Protein AF-A0A8T7BMP0-F1 (afdb_monomer_lite)

Foldseek 3Di:
DPPPPDPPDPDDPVPDDDDPVNVVVVVVVVVVVVVVVVVVVVVQCVVLVVVDDVSNVVVVVVVD

Secondary structure (DSSP, 8-state):
-----PPPP---TTTS---HHHHHHHHHHHHHHHHHHHHHHHHHHHHHHHTHHHHHHHHHHHH-

Radius of gyration: 23.21 Å; chains: 1; bounding box: 49×38×51 Å

pLDDT: mean 89.61, std 11.47, range [49.28, 98.56]

Sequence (64 aa):
MNTSSRPPTSPHLQIYRLPLTALLSITHRITGVFLSIGALLLVAVLAALAGGAESYAPFQAFLQ

Structure (mmCIF, N/CA/C/O backbone):
data_AF-A0A8T7BMP0-F1
#
_entry.id   AF-A0A8T7BMP0-F1
#
loop_
_atom_site.group_PDB
_atom_site.id
_atom_site.type_symbol
_atom_site.label_atom_id
_atom_site.label_alt_id
_atom_site.label_comp_id
_atom_site.label_asym_id
_atom_site.label_entity_id
_atom_site.label_seq_id
_atom_site.pdbx_PDB_ins_code
_atom_site.Cartn_x
_atom_site.Cartn_y
_atom_site.Cartn_z
_atom_site.occupancy
_atom_site.B_iso_or_equiv
_atom_site.auth_seq_id
_atom_site.auth_comp_id
_atom_site.auth_asym_id
_atom_site.auth_atom_id
_atom_site.pdbx_PDB_model_num
ATOM 1 N N . MET A 1 1 ? 29.775 -31.937 -27.328 1.00 49.28 1 MET A N 1
ATOM 2 C CA . MET A 1 1 ? 29.949 -30.471 -27.413 1.00 49.28 1 MET A CA 1
ATOM 3 C C . MET A 1 1 ? 28.656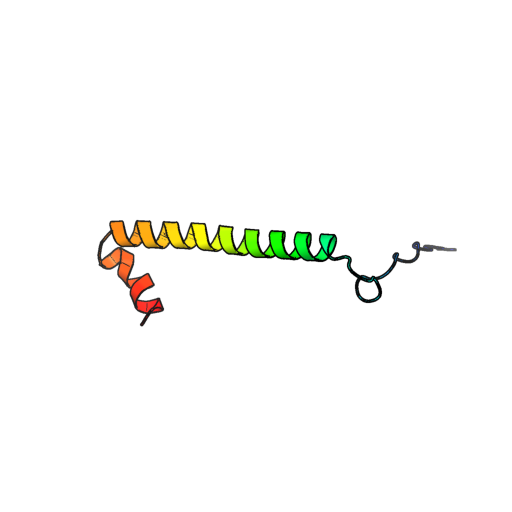 -29.836 -26.908 1.00 49.28 1 MET A C 1
ATOM 5 O O . MET A 1 1 ? 27.698 -29.763 -27.662 1.00 49.28 1 MET A O 1
ATOM 9 N N . ASN A 1 2 ? 28.565 -29.487 -25.620 1.00 54.59 2 ASN A N 1
ATOM 10 C CA . ASN A 1 2 ? 27.339 -28.911 -25.048 1.00 54.59 2 ASN A CA 1
ATOM 11 C C . ASN A 1 2 ? 27.314 -27.402 -25.323 1.00 54.59 2 ASN A C 1
ATOM 13 O O . ASN A 1 2 ? 27.718 -26.606 -24.479 1.00 54.59 2 ASN A O 1
ATOM 17 N N . THR A 1 3 ? 26.883 -26.998 -26.516 1.00 58.38 3 THR A N 1
ATOM 18 C CA . THR A 1 3 ? 26.730 -25.581 -26.871 1.00 58.38 3 THR A CA 1
ATOM 19 C C . THR A 1 3 ? 25.355 -25.082 -26.436 1.00 58.38 3 THR A C 1
ATOM 21 O O . THR A 1 3 ? 24.486 -24.805 -27.259 1.00 58.38 3 THR A O 1
ATOM 24 N N . SER A 1 4 ? 25.140 -24.973 -25.125 1.00 64.25 4 SER A N 1
ATOM 25 C CA . SER A 1 4 ? 23.977 -24.272 -24.567 1.00 64.25 4 SER A CA 1
ATOM 26 C C . SER A 1 4 ? 24.177 -22.758 -24.694 1.00 64.25 4 SER A C 1
ATOM 28 O O . SER A 1 4 ? 24.354 -22.050 -23.706 1.00 64.25 4 SER A O 1
ATOM 30 N N . SER A 1 5 ? 24.199 -22.246 -25.924 1.00 70.19 5 SER A N 1
ATOM 31 C CA . SER A 1 5 ? 24.248 -20.814 -26.216 1.00 70.19 5 SER A CA 1
ATOM 32 C C . SER A 1 5 ? 22.867 -20.205 -25.970 1.00 70.19 5 SER A C 1
ATOM 34 O O . SER A 1 5 ? 22.028 -20.150 -26.869 1.00 70.19 5 SER A O 1
ATOM 36 N N . ARG A 1 6 ? 22.598 -19.796 -24.723 1.00 73.62 6 ARG A N 1
ATOM 37 C CA . ARG A 1 6 ? 21.382 -19.051 -24.373 1.00 73.62 6 ARG A CA 1
ATOM 38 C C . ARG A 1 6 ? 21.435 -17.681 -25.069 1.00 73.62 6 ARG A C 1
ATOM 40 O O . ARG A 1 6 ? 22.476 -17.029 -24.984 1.00 73.62 6 ARG A O 1
ATOM 47 N N . PRO A 1 7 ? 20.361 -17.231 -25.744 1.00 76.94 7 PRO A N 1
ATOM 48 C CA . PRO A 1 7 ? 20.330 -15.905 -26.350 1.00 76.94 7 PRO A CA 1
ATOM 49 C C . PRO A 1 7 ? 20.655 -14.829 -25.30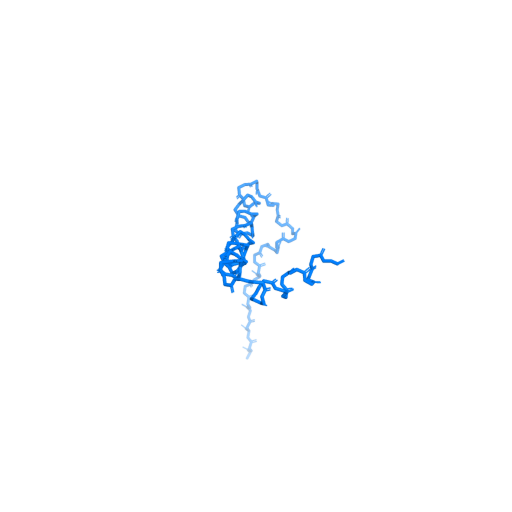7 1.00 76.94 7 PRO A C 1
ATOM 51 O O . PRO A 1 7 ? 20.231 -14.977 -24.152 1.00 76.94 7 PRO A O 1
ATOM 54 N N . PRO A 1 8 ? 21.385 -13.761 -25.679 1.00 75.81 8 PRO A N 1
ATOM 55 C CA . PRO A 1 8 ? 21.629 -12.654 -24.770 1.00 75.81 8 PRO A CA 1
ATOM 56 C C . PRO A 1 8 ? 20.283 -12.129 -24.282 1.00 75.81 8 PRO A C 1
ATOM 58 O O . PRO A 1 8 ? 19.365 -11.895 -25.071 1.00 75.81 8 PRO A O 1
ATOM 61 N N . THR A 1 9 ? 20.150 -11.968 -22.969 1.00 76.50 9 THR A N 1
ATOM 62 C CA . THR A 1 9 ? 18.986 -11.300 -22.400 1.00 76.50 9 THR A CA 1
ATOM 63 C C . THR A 1 9 ? 18.969 -9.884 -22.962 1.00 76.50 9 THR A C 1
ATOM 65 O O . THR A 1 9 ? 19.915 -9.123 -22.747 1.00 76.50 9 THR A O 1
ATOM 68 N N . SER A 1 10 ? 17.923 -9.571 -23.729 1.00 71.25 10 SER A N 1
ATOM 69 C CA . SER A 1 10 ? 17.593 -8.233 -24.233 1.00 71.25 10 SER A CA 1
ATOM 70 C C . SER A 1 10 ? 17.730 -7.168 -23.131 1.00 71.25 10 SER A C 1
ATOM 72 O O . SER A 1 10 ? 17.743 -7.542 -21.955 1.00 71.25 10 SER A O 1
ATOM 74 N N . PRO A 1 11 ? 17.816 -5.864 -23.471 1.00 81.62 11 PRO A N 1
ATOM 75 C CA . PRO A 1 11 ? 18.344 -4.826 -22.587 1.00 81.62 11 PRO A CA 1
ATOM 76 C C . PRO A 1 11 ? 17.860 -4.970 -21.147 1.00 81.62 11 PRO A C 1
ATOM 78 O O . PRO A 1 11 ? 16.659 -4.987 -20.877 1.00 81.62 11 PRO A O 1
ATOM 81 N N . HIS A 1 12 ? 18.807 -5.096 -20.222 1.00 82.31 12 HIS A N 1
ATOM 82 C CA . HIS A 1 12 ? 18.494 -5.133 -18.804 1.00 82.31 12 HIS A CA 1
ATOM 83 C C . HIS A 1 12 ? 17.866 -3.796 -18.406 1.00 82.31 12 HIS A C 1
ATOM 85 O O . HIS A 1 12 ? 18.271 -2.735 -18.890 1.00 82.31 12 HIS A O 1
ATOM 91 N N . LEU A 1 13 ? 16.867 -3.846 -17.524 1.00 84.38 13 LEU A N 1
ATOM 92 C CA . LEU A 1 13 ? 16.019 -2.693 -17.199 1.00 84.38 13 LEU A CA 1
ATOM 93 C C . LEU A 1 13 ? 16.804 -1.456 -16.734 1.00 84.38 13 LEU A C 1
ATOM 95 O O . LEU A 1 13 ? 16.295 -0.350 -16.853 1.00 84.38 13 L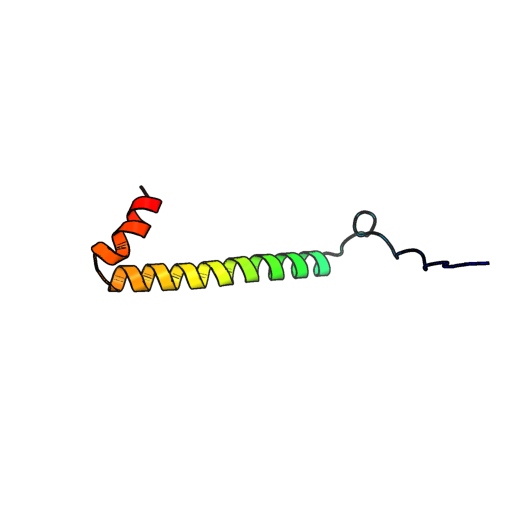EU A O 1
ATOM 99 N N . GLN A 1 14 ? 18.036 -1.631 -16.244 1.00 85.38 14 GLN A N 1
ATOM 100 C CA . GLN A 1 14 ? 18.881 -0.526 -15.789 1.00 85.38 14 GLN A CA 1
ATOM 101 C C . GLN A 1 14 ? 19.441 0.338 -16.938 1.00 85.38 14 GLN A C 1
ATOM 103 O O . GLN A 1 14 ? 19.653 1.526 -16.727 1.00 85.38 14 GLN A O 1
ATOM 108 N N . ILE A 1 15 ? 19.656 -0.211 -18.146 1.00 87.81 15 ILE A N 1
ATOM 109 C CA . ILE A 1 15 ? 20.084 0.572 -19.330 1.00 87.81 15 ILE A CA 1
ATOM 110 C C . ILE A 1 15 ? 18.883 1.036 -20.165 1.00 87.81 15 ILE A C 1
ATOM 112 O O . ILE A 1 15 ? 18.974 2.007 -20.920 1.00 87.81 15 ILE A O 1
ATOM 116 N N . TYR A 1 16 ? 17.735 0.367 -20.041 1.00 88.69 16 TYR A N 1
ATOM 117 C CA . TYR A 1 16 ? 16.535 0.748 -20.775 1.00 88.69 16 TYR A CA 1
ATOM 118 C C . TYR A 1 16 ? 15.969 2.086 -20.271 1.00 88.69 16 TYR A C 1
ATOM 120 O O . TYR A 1 16 ? 15.630 2.239 -19.098 1.00 88.69 16 TYR A O 1
ATOM 128 N N . ARG A 1 17 ? 15.805 3.061 -21.174 1.00 90.56 17 ARG A N 1
ATOM 129 C CA . ARG A 1 17 ? 15.144 4.333 -20.850 1.00 90.56 17 ARG A CA 1
ATOM 130 C C . ARG A 1 17 ? 13.636 4.115 -20.766 1.00 90.56 17 ARG A C 1
ATOM 132 O O . ARG A 1 17 ? 12.964 4.036 -21.790 1.00 90.56 17 ARG A O 1
ATOM 139 N N . LEU A 1 18 ? 13.117 4.026 -19.544 1.00 91.62 18 LEU A N 1
ATOM 140 C CA . LEU A 1 18 ? 11.690 3.834 -19.290 1.00 91.62 18 LEU A CA 1
ATOM 141 C C . LEU A 1 18 ? 10.869 5.028 -19.822 1.00 91.62 18 LEU A C 1
ATOM 143 O O . LEU A 1 18 ? 11.066 6.152 -19.352 1.00 91.62 18 LEU A O 1
ATOM 147 N N . PRO A 1 19 ? 9.937 4.820 -20.774 1.00 94.00 19 PRO A N 1
ATOM 148 C CA . PRO A 1 19 ? 9.018 5.868 -21.202 1.00 94.00 19 PRO A CA 1
ATOM 149 C C . PRO A 1 19 ? 8.005 6.184 -20.094 1.00 94.00 19 PRO A C 1
ATOM 151 O O . PRO A 1 19 ? 7.702 5.339 -19.247 1.00 94.00 19 PRO A O 1
ATOM 154 N N . LEU A 1 20 ? 7.420 7.385 -20.133 1.00 96.50 20 LEU A N 1
ATOM 155 C CA . LEU A 1 20 ? 6.447 7.831 -19.124 1.00 96.50 20 LEU A CA 1
ATOM 156 C C . LEU A 1 20 ? 5.249 6.883 -18.987 1.00 96.50 20 LEU A C 1
ATOM 158 O O . LEU A 1 20 ? 4.769 6.659 -17.881 1.00 96.50 20 LEU A O 1
ATOM 162 N N . THR A 1 21 ? 4.796 6.279 -20.087 1.00 97.19 21 THR A N 1
ATOM 163 C CA . THR A 1 21 ? 3.693 5.306 -20.082 1.00 97.19 21 THR A CA 1
ATOM 164 C C . THR A 1 21 ? 4.032 4.043 -19.289 1.00 97.19 21 THR A C 1
ATOM 166 O O . THR A 1 21 ? 3.183 3.528 -18.562 1.00 97.19 21 THR A O 1
ATOM 169 N N . ALA A 1 22 ? 5.279 3.568 -19.370 1.00 95.00 22 ALA A N 1
ATOM 170 C CA . ALA A 1 22 ? 5.742 2.423 -18.593 1.00 95.00 22 ALA A CA 1
ATOM 171 C C . ALA A 1 22 ? 5.836 2.771 -17.103 1.00 95.00 22 ALA A C 1
ATOM 173 O O . ALA A 1 22 ? 5.359 2.001 -16.269 1.00 95.00 22 ALA A O 1
ATOM 174 N N . LEU A 1 23 ? 6.382 3.948 -16.772 1.00 95.94 23 LEU A N 1
ATOM 175 C CA . LEU A 1 23 ? 6.444 4.419 -15.389 1.00 95.94 23 LEU A CA 1
ATOM 176 C C . LEU A 1 23 ? 5.039 4.550 -14.789 1.00 95.94 23 LEU A C 1
ATOM 178 O O . LEU A 1 23 ? 4.790 4.001 -13.721 1.00 95.94 23 LEU A O 1
ATOM 182 N N . LEU A 1 24 ? 4.111 5.192 -15.506 1.00 98.12 24 LEU A N 1
ATOM 183 C CA . LEU A 1 24 ? 2.721 5.352 -15.079 1.00 98.12 24 LEU A CA 1
ATOM 184 C C . LEU A 1 24 ? 2.024 4.003 -14.857 1.00 98.12 24 LEU A C 1
ATOM 186 O O . LEU A 1 24 ? 1.314 3.827 -13.872 1.00 98.12 24 LEU A O 1
ATOM 190 N N . SER A 1 25 ? 2.241 3.027 -15.743 1.00 97.75 25 SER A N 1
ATOM 191 C CA . SER A 1 25 ? 1.686 1.682 -15.563 1.00 97.75 25 SER A CA 1
ATOM 192 C C . SER A 1 25 ? 2.241 1.002 -14.307 1.00 97.75 25 SER A C 1
ATOM 194 O O . SER A 1 25 ? 1.489 0.350 -13.584 1.00 97.75 25 SER A O 1
ATOM 196 N N . ILE 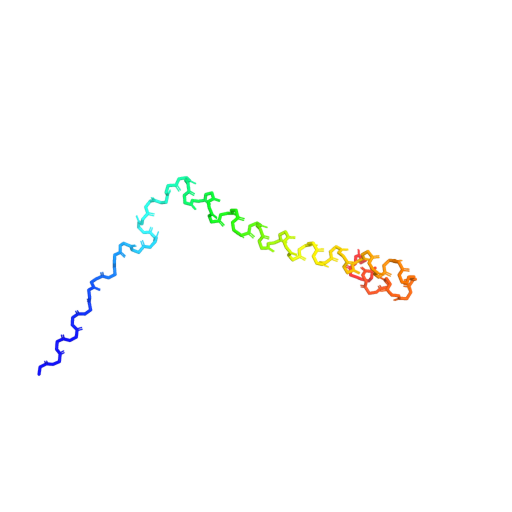A 1 26 ? 3.548 1.103 -14.046 1.00 97.19 26 ILE A N 1
ATOM 197 C CA . ILE A 1 26 ? 4.169 0.490 -12.862 1.00 97.19 26 ILE A CA 1
ATOM 198 C C . ILE A 1 26 ? 3.642 1.156 -11.591 1.00 97.19 26 ILE A C 1
ATOM 200 O O . ILE A 1 26 ? 3.201 0.457 -10.679 1.00 97.19 26 ILE A O 1
ATOM 204 N N . THR A 1 27 ? 3.630 2.489 -11.540 1.00 98.12 27 THR A N 1
ATOM 205 C CA . THR A 1 27 ? 3.145 3.221 -10.366 1.00 98.12 27 THR A CA 1
ATOM 206 C C . THR A 1 27 ? 1.672 2.939 -10.107 1.00 98.12 27 THR A C 1
ATOM 208 O O . THR A 1 27 ? 1.324 2.671 -8.965 1.00 98.12 27 THR A O 1
ATOM 211 N N . HIS A 1 28 ? 0.826 2.895 -11.141 1.00 98.19 28 HIS A N 1
ATOM 212 C CA . HIS A 1 28 ? -0.594 2.568 -10.995 1.00 98.19 28 HIS A CA 1
ATOM 213 C C . HIS A 1 28 ? -0.825 1.162 -10.427 1.00 98.19 28 HIS A C 1
ATOM 215 O O . HIS A 1 28 ? -1.690 0.968 -9.576 1.00 98.19 28 HIS A O 1
ATOM 221 N N . ARG A 1 29 ? -0.031 0.170 -10.852 1.00 97.75 29 ARG A N 1
ATOM 222 C CA . ARG A 1 29 ? -0.114 -1.188 -10.289 1.00 97.75 29 ARG A CA 1
ATOM 223 C C . ARG A 1 29 ? 0.290 -1.202 -8.820 1.00 97.75 29 ARG A C 1
ATOM 225 O O . ARG A 1 29 ? -0.401 -1.807 -8.008 1.00 97.75 29 ARG A O 1
ATOM 232 N N . ILE A 1 30 ? 1.385 -0.523 -8.485 1.00 98.50 30 ILE A N 1
ATOM 233 C CA . ILE A 1 30 ? 1.877 -0.432 -7.109 1.00 98.50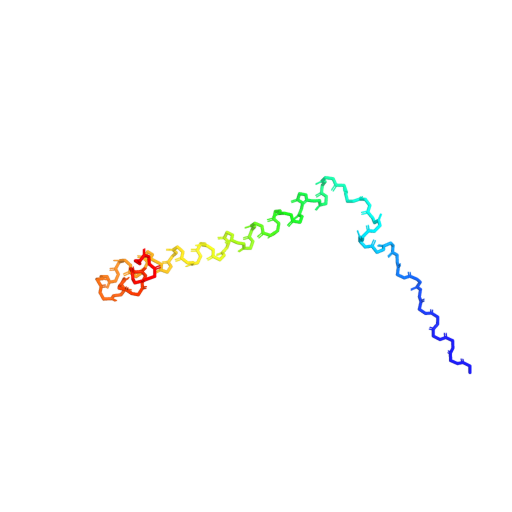 30 ILE A CA 1
ATOM 234 C C . ILE A 1 30 ? 0.828 0.248 -6.221 1.00 98.50 30 ILE A C 1
ATOM 236 O O . ILE A 1 30 ? 0.429 -0.322 -5.208 1.00 98.50 30 ILE A O 1
ATOM 240 N N . THR A 1 31 ? 0.326 1.422 -6.614 1.00 98.38 31 THR A N 1
ATOM 241 C CA . THR A 1 31 ? -0.700 2.134 -5.841 1.00 98.38 31 THR A CA 1
ATOM 242 C C . THR A 1 31 ? -1.989 1.330 -5.741 1.00 98.38 31 THR A C 1
ATOM 244 O O . THR A 1 31 ? -2.555 1.259 -4.657 1.00 98.38 31 THR A O 1
ATOM 247 N N . GLY A 1 32 ? -2.416 0.646 -6.805 1.00 98.38 32 GLY A N 1
ATOM 248 C CA . GLY A 1 32 ? -3.573 -0.251 -6.774 1.00 98.38 32 GLY A CA 1
ATOM 249 C C . GLY A 1 32 ? -3.455 -1.360 -5.721 1.00 98.38 32 GLY A C 1
ATOM 250 O O . GLY A 1 32 ? -4.418 -1.616 -4.995 1.00 98.38 32 GLY A O 1
ATOM 251 N N . VAL A 1 33 ? -2.275 -1.974 -5.569 1.00 98.56 33 VAL A N 1
ATOM 252 C CA . VAL A 1 33 ? -2.021 -2.977 -4.514 1.00 98.56 33 VAL A CA 1
ATOM 253 C C . VAL A 1 33 ? -2.129 -2.347 -3.125 1.00 98.56 33 VAL A C 1
ATOM 255 O O . VAL A 1 33 ? -2.838 -2.879 -2.271 1.00 98.56 33 VAL A O 1
ATOM 258 N N . PHE A 1 34 ? -1.494 -1.192 -2.905 1.00 98.44 34 PHE A N 1
ATOM 259 C CA . PHE A 1 34 ? -1.587 -0.480 -1.627 1.00 98.44 34 PHE A CA 1
ATOM 260 C C . PHE A 1 34 ? -3.024 -0.079 -1.286 1.00 98.44 34 PHE A C 1
ATOM 262 O O . PHE A 1 34 ? -3.457 -0.291 -0.155 1.00 98.44 34 PHE A O 1
ATOM 269 N N . LEU A 1 35 ? -3.784 0.440 -2.255 1.00 98.38 35 LEU A N 1
ATOM 270 C CA . LEU A 1 35 ? -5.192 0.787 -2.063 1.00 98.38 35 LEU A CA 1
ATOM 271 C C . LEU A 1 35 ? -6.040 -0.446 -1.736 1.00 98.38 35 LEU A C 1
ATOM 273 O O . LEU A 1 35 ? -6.912 -0.362 -0.880 1.00 98.38 35 LEU A O 1
ATOM 277 N N . SER A 1 36 ? -5.776 -1.588 -2.371 1.00 98.38 36 SER A N 1
ATOM 278 C CA . SER A 1 36 ? -6.513 -2.831 -2.101 1.00 98.38 36 SER A CA 1
ATOM 279 C C . SER A 1 36 ? -6.288 -3.316 -0.667 1.00 98.38 36 SER A C 1
ATOM 281 O O . SER A 1 36 ? -7.241 -3.646 0.037 1.00 98.38 36 SER A O 1
ATOM 283 N N . ILE A 1 37 ? -5.035 -3.298 -0.202 1.00 98.44 37 ILE A N 1
ATOM 284 C CA . ILE A 1 37 ? -4.693 -3.635 1.187 1.00 98.44 37 ILE A CA 1
ATOM 285 C C . ILE A 1 37 ? -5.327 -2.621 2.148 1.00 98.44 37 ILE A C 1
ATOM 287 O O . ILE A 1 37 ? -5.959 -3.010 3.127 1.00 98.44 37 ILE A O 1
ATOM 291 N N . GLY A 1 38 ? -5.214 -1.325 1.844 1.00 97.62 38 GLY A N 1
ATOM 292 C CA . GLY A 1 38 ? -5.814 -0.252 2.635 1.00 97.62 38 GLY A CA 1
ATOM 293 C C . GLY A 1 38 ? -7.335 -0.372 2.747 1.00 97.62 38 GLY A C 1
ATOM 294 O O . GLY A 1 38 ? -7.878 -0.158 3.823 1.00 97.62 38 GLY A O 1
ATOM 295 N N . ALA A 1 39 ? -8.024 -0.779 1.679 1.00 98.31 39 ALA A N 1
ATOM 296 C CA . ALA A 1 39 ? -9.466 -1.004 1.695 1.00 98.31 39 ALA A CA 1
ATOM 297 C C . ALA A 1 39 ? -9.859 -2.180 2.602 1.00 98.31 39 ALA A C 1
ATOM 299 O O . ALA A 1 39 ? -10.814 -2.065 3.366 1.00 98.31 39 ALA A O 1
ATOM 300 N N . LEU A 1 40 ? -9.108 -3.287 2.572 1.00 98.19 40 LEU A N 1
ATOM 301 C CA . LEU A 1 40 ? -9.338 -4.416 3.482 1.00 98.19 40 LEU A CA 1
ATOM 302 C C . LEU A 1 40 ? -9.118 -4.015 4.944 1.00 98.19 40 LEU A C 1
ATOM 304 O O . LEU A 1 40 ? -9.942 -4.336 5.800 1.00 98.19 40 LEU A O 1
ATOM 308 N N . LEU A 1 41 ? -8.042 -3.273 5.222 1.00 96.69 41 LEU A N 1
ATOM 309 C CA . LEU A 1 41 ? -7.777 -2.731 6.555 1.00 96.69 41 LEU A CA 1
ATOM 310 C C . LEU A 1 41 ? -8.888 -1.775 7.002 1.00 96.69 41 LEU A C 1
ATOM 312 O O . LEU A 1 41 ? -9.354 -1.877 8.132 1.00 96.69 41 LEU A O 1
ATOM 316 N N . LEU A 1 42 ? -9.363 -0.895 6.115 1.00 96.75 42 LEU A N 1
ATOM 317 C CA . LEU A 1 42 ? -10.468 0.019 6.400 1.00 96.75 42 LEU A CA 1
ATOM 318 C C . LEU A 1 42 ? -11.739 -0.747 6.781 1.00 96.75 42 LEU A C 1
ATOM 320 O O . LEU A 1 42 ? -12.368 -0.422 7.784 1.00 96.75 42 LEU A O 1
ATOM 324 N N . VAL A 1 43 ? -12.099 -1.787 6.026 1.00 97.50 43 VAL A N 1
ATOM 325 C CA . VAL A 1 43 ? -13.253 -2.637 6.350 1.00 97.50 43 VAL A CA 1
ATOM 326 C C . VAL A 1 43 ? -13.069 -3.319 7.707 1.00 97.50 43 VAL A C 1
ATOM 328 O O . VAL A 1 43 ? -14.007 -3.330 8.501 1.00 97.50 43 VAL A O 1
ATOM 331 N N . ALA A 1 44 ? -11.875 -3.837 8.006 1.00 95.62 44 ALA A N 1
ATOM 332 C CA . ALA A 1 44 ? -11.588 -4.466 9.294 1.00 95.62 44 ALA A CA 1
ATOM 333 C C . ALA A 1 44 ? -11.744 -3.484 10.469 1.00 95.62 44 ALA A C 1
ATOM 335 O O . ALA A 1 44 ? -12.378 -3.823 11.466 1.00 95.62 44 ALA A O 1
ATOM 336 N N . VAL A 1 45 ? -11.236 -2.255 10.327 1.00 95.44 45 VAL A N 1
ATOM 337 C CA . VAL A 1 45 ? -11.386 -1.191 11.333 1.00 95.44 45 VAL A CA 1
ATOM 338 C C . VAL A 1 45 ? -12.858 -0.832 11.530 1.00 95.44 45 VAL A C 1
ATOM 340 O O . VAL A 1 45 ? -13.320 -0.754 12.665 1.00 95.44 45 VAL A O 1
ATOM 343 N N . LEU A 1 46 ? -13.613 -0.641 10.444 1.00 96.50 46 LEU A N 1
ATOM 344 C CA . LEU A 1 46 ? -15.039 -0.306 10.520 1.00 96.50 46 LEU A CA 1
ATOM 345 C C . LEU A 1 46 ? -15.859 -1.433 11.161 1.00 96.50 46 LEU A C 1
ATOM 347 O O . LEU A 1 46 ? -16.744 -1.161 11.971 1.00 96.50 46 LEU A O 1
ATOM 351 N N . ALA A 1 47 ? -15.548 -2.692 10.846 1.00 96.69 47 ALA A N 1
ATOM 352 C CA . ALA A 1 47 ? -16.189 -3.851 11.460 1.00 96.69 47 ALA A CA 1
ATOM 353 C C . ALA A 1 47 ? -15.885 -3.940 12.963 1.00 96.69 47 ALA A C 1
ATOM 355 O O . ALA A 1 47 ? -16.793 -4.153 13.764 1.00 96.69 47 ALA A O 1
ATOM 356 N N . ALA A 1 48 ? -14.629 -3.721 13.357 1.00 95.38 48 ALA A N 1
ATOM 357 C CA . ALA A 1 48 ? -14.225 -3.693 14.758 1.00 95.38 48 ALA A CA 1
ATOM 358 C C . ALA A 1 48 ? -14.884 -2.543 15.529 1.00 95.38 48 ALA A C 1
ATOM 360 O O . ALA A 1 48 ? -15.349 -2.745 16.647 1.00 95.38 48 ALA A O 1
ATOM 361 N N . LEU A 1 49 ? -14.992 -1.364 14.908 1.00 95.56 49 LEU A N 1
ATOM 362 C CA . LEU A 1 49 ? -15.685 -0.210 15.474 1.00 95.56 49 LEU A CA 1
ATOM 363 C C . LEU A 1 49 ? -17.174 -0.507 15.713 1.00 95.56 49 LEU A C 1
ATOM 365 O O . LEU A 1 49 ? -17.711 -0.166 16.765 1.00 95.56 49 LEU A O 1
ATOM 369 N N . ALA A 1 50 ? -17.834 -1.188 14.770 1.00 96.44 50 ALA A N 1
ATOM 370 C CA . ALA A 1 50 ? -19.216 -1.641 14.932 1.00 96.44 50 ALA A CA 1
ATOM 371 C C . ALA A 1 50 ? -19.367 -2.734 16.011 1.00 96.44 50 ALA A C 1
ATOM 373 O O . ALA A 1 50 ? -20.410 -2.822 16.654 1.00 96.44 50 ALA A O 1
ATOM 374 N N . GLY A 1 51 ? -18.323 -3.539 16.234 1.00 94.62 51 GLY A N 1
ATOM 375 C CA . GLY A 1 51 ? -18.250 -4.587 17.258 1.00 94.62 51 GLY A CA 1
ATOM 376 C C . GLY A 1 51 ? -18.009 -4.090 18.690 1.00 94.62 51 GLY A C 1
ATOM 377 O O . GLY A 1 51 ? -17.828 -4.912 19.589 1.00 94.62 51 GLY A O 1
ATOM 378 N N . GLY A 1 52 ? -17.995 -2.773 18.917 1.00 93.06 52 GLY A N 1
ATOM 379 C CA . GLY A 1 52 ? -17.876 -2.168 20.243 1.00 93.06 52 GLY A CA 1
ATOM 380 C C . GLY A 1 52 ? -16.443 -2.050 20.771 1.00 93.06 52 GLY A C 1
ATOM 381 O O . GLY A 1 52 ? -15.462 -2.341 20.088 1.00 93.06 52 GLY A O 1
ATOM 382 N N . ALA A 1 53 ? -16.328 -1.584 22.018 1.00 91.88 53 ALA A N 1
ATOM 383 C CA . ALA A 1 53 ? -15.060 -1.138 22.598 1.00 91.88 53 ALA A CA 1
ATOM 384 C C . ALA A 1 53 ? -13.990 -2.239 22.683 1.00 91.88 53 ALA A C 1
ATOM 386 O O . ALA A 1 53 ? -12.837 -1.979 22.350 1.00 91.88 53 ALA A O 1
ATOM 387 N N . GLU A 1 54 ? -14.355 -3.466 23.071 1.00 92.38 54 GLU A N 1
ATOM 388 C CA . GLU A 1 54 ? -13.386 -4.570 23.160 1.00 92.38 54 GLU A CA 1
ATOM 389 C C . GLU A 1 54 ? -12.835 -4.969 21.787 1.00 92.38 54 GLU A C 1
ATOM 391 O O . GLU A 1 54 ? -11.631 -5.169 21.636 1.00 92.38 54 GLU A O 1
ATOM 396 N N . SER A 1 55 ? -13.695 -5.013 20.765 1.00 92.06 55 SER A N 1
ATOM 397 C CA . SER A 1 55 ? -13.299 -5.337 19.389 1.00 92.06 55 SER A CA 1
ATOM 398 C C . SER A 1 55 ? -12.402 -4.257 18.772 1.00 92.06 55 SER A C 1
ATOM 400 O O . SER A 1 55 ? -11.518 -4.569 17.973 1.00 92.06 55 SER A O 1
ATOM 402 N N . TYR A 1 56 ? -12.604 -2.988 19.142 1.00 93.75 56 TYR A N 1
ATOM 403 C CA . TYR A 1 56 ? -11.825 -1.848 18.646 1.00 93.75 56 TYR A CA 1
ATOM 404 C C . TYR A 1 56 ? -10.521 -1.588 19.428 1.00 93.75 56 TYR A C 1
ATOM 406 O O . TYR A 1 56 ? -9.580 -1.013 18.877 1.00 93.75 56 TYR A O 1
ATOM 414 N N . ALA A 1 57 ? -10.420 -2.051 20.678 1.00 93.69 57 ALA A N 1
ATOM 415 C CA . ALA A 1 57 ? -9.248 -1.887 21.543 1.00 93.69 57 ALA A CA 1
ATOM 416 C C . ALA A 1 57 ? -7.879 -2.176 20.878 1.00 93.69 57 ALA A C 1
ATOM 418 O O . ALA A 1 57 ? -6.973 -1.356 21.048 1.00 93.69 57 ALA A O 1
ATOM 419 N N . PRO A 1 58 ? -7.678 -3.257 20.091 1.00 91.69 58 PRO A N 1
ATOM 420 C CA . PRO A 1 58 ? -6.389 -3.499 19.434 1.00 91.69 58 PRO A CA 1
ATOM 421 C C . PRO A 1 58 ? -6.020 -2.425 18.401 1.00 91.69 58 PRO A C 1
ATOM 423 O O . PRO A 1 58 ? -4.848 -2.074 18.273 1.00 91.69 58 PRO A O 1
ATOM 426 N N . PHE A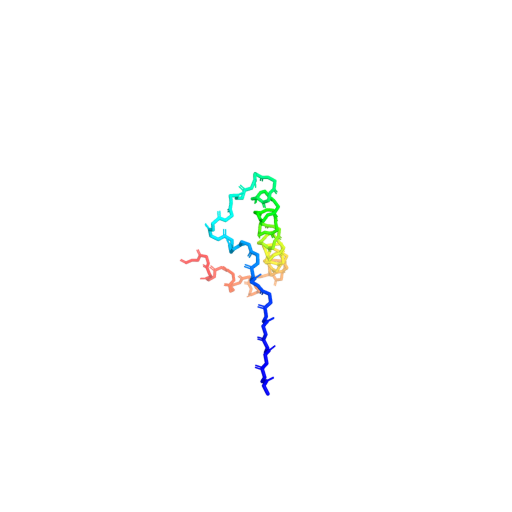 1 59 ? -7.001 -1.864 17.687 1.00 91.50 59 PHE A N 1
ATOM 427 C CA . PHE A 1 59 ? -6.764 -0.761 16.751 1.00 91.50 59 PHE A CA 1
ATOM 428 C C . PHE A 1 59 ? -6.429 0.536 17.490 1.00 91.50 59 PHE A C 1
ATOM 430 O O . PHE A 1 59 ? -5.568 1.290 17.046 1.00 91.50 59 PHE A O 1
ATOM 437 N N . GLN A 1 60 ? -7.066 0.776 18.638 1.00 89.50 60 GLN A N 1
ATOM 438 C CA . GLN A 1 60 ? -6.755 1.919 19.491 1.00 89.50 60 GLN A CA 1
ATOM 439 C C . GLN A 1 60 ? -5.333 1.836 20.058 1.00 89.50 60 GLN A C 1
ATOM 441 O O . GLN A 1 60 ? -4.615 2.828 20.006 1.00 89.50 60 GLN A O 1
ATOM 446 N N . ALA A 1 61 ? -4.903 0.660 20.525 1.00 90.81 61 ALA A N 1
ATOM 447 C CA . ALA A 1 61 ? -3.548 0.445 21.035 1.00 90.81 61 ALA A CA 1
ATOM 448 C C . ALA A 1 61 ? -2.460 0.645 19.967 1.00 90.81 61 ALA A C 1
ATOM 450 O O . ALA A 1 61 ? -1.340 1.007 20.298 1.00 90.81 61 ALA A O 1
ATOM 451 N N . PHE A 1 62 ? -2.778 0.421 18.689 1.00 88.88 62 PHE A N 1
ATOM 452 C CA . PHE A 1 62 ? -1.861 0.699 17.581 1.00 88.88 62 PHE A CA 1
ATOM 453 C C . PHE A 1 62 ? -1.704 2.204 17.285 1.00 88.88 62 PHE A C 1
ATOM 455 O O . PHE A 1 62 ? -0.690 2.613 16.725 1.00 88.88 62 PHE A O 1
ATOM 462 N N . LEU A 1 63 ? -2.710 3.021 17.618 1.00 85.00 63 LEU A N 1
ATOM 463 C CA . LEU A 1 63 ? -2.742 4.464 17.341 1.00 85.00 63 LEU A CA 1
ATOM 464 C C . LEU A 1 63 ? -2.235 5.334 18.502 1.00 85.00 63 LEU A C 1
ATOM 466 O O . LEU A 1 63 ? -2.047 6.536 18.306 1.00 85.00 63 LEU A O 1
ATOM 470 N N . GLN A 1 64 ? -2.078 4.754 19.692 1.00 72.94 64 GLN A N 1
ATOM 471 C CA . GLN A 1 64 ? -1.547 5.407 20.893 1.00 72.94 64 GLN A CA 1
ATOM 472 C C . GLN A 1 64 ? -0.031 5.246 20.985 1.00 72.94 64 GLN A C 1
ATOM 474 O O . GLN A 1 64 ? 0.609 6.217 21.447 1.00 72.94 64 GLN A O 1
#